Protein AF-A0A7V4S3J0-F1 (afdb_monomer_lite)

Structure (mmCIF, N/CA/C/O backbone):
data_AF-A0A7V4S3J0-F1
#
_entry.id   AF-A0A7V4S3J0-F1
#
loop_
_atom_site.group_PDB
_atom_site.id
_atom_site.type_symbol
_atom_site.label_atom_id
_atom_site.label_alt_id
_atom_site.label_comp_id
_atom_site.label_asym_id
_atom_site.label_entity_id
_atom_site.label_seq_id
_atom_site.pdbx_PDB_ins_code
_atom_site.Cartn_x
_atom_site.Cartn_y
_atom_site.Cartn_z
_atom_site.occupancy
_atom_site.B_iso_or_equiv
_atom_site.auth_seq_id
_atom_site.auth_comp_id
_atom_site.auth_asym_id
_atom_site.auth_atom_id
_atom_site.pdbx_PDB_model_num
ATOM 1 N N . MET A 1 1 ? 5.237 -5.487 11.014 1.00 63.25 1 MET A N 1
ATOM 2 C CA . MET A 1 1 ? 3.991 -4.753 11.326 1.00 63.25 1 MET A CA 1
ATOM 3 C C . MET A 1 1 ? 2.969 -5.061 10.235 1.00 63.25 1 MET A C 1
ATOM 5 O O . MET A 1 1 ? 3.387 -5.285 9.105 1.00 63.25 1 MET A O 1
ATOM 9 N N . LYS A 1 2 ? 1.680 -5.186 10.562 1.00 82.31 2 LYS A N 1
ATOM 10 C CA . LYS A 1 2 ? 0.609 -5.602 9.635 1.00 82.31 2 LYS A CA 1
ATOM 11 C C . LYS A 1 2 ? -0.456 -4.503 9.594 1.00 82.31 2 LYS A C 1
ATOM 13 O O . LYS A 1 2 ? -0.663 -3.856 10.617 1.00 82.31 2 LYS A O 1
ATOM 18 N N . LEU A 1 3 ? -1.105 -4.306 8.446 1.00 90.38 3 LEU A N 1
ATOM 19 C CA . LEU A 1 3 ? -2.289 -3.444 8.355 1.00 90.38 3 LEU A CA 1
ATOM 20 C C . LEU A 1 3 ? -3.381 -3.972 9.293 1.00 90.38 3 LEU A C 1
ATOM 22 O O . LEU A 1 3 ? -3.546 -5.192 9.417 1.00 90.38 3 LEU A O 1
ATOM 26 N N . LYS A 1 4 ? -4.101 -3.069 9.963 1.00 88.50 4 LYS A N 1
ATOM 27 C CA . LYS A 1 4 ? -5.171 -3.437 10.904 1.00 88.50 4 LYS A CA 1
ATOM 28 C C . LYS A 1 4 ? -6.378 -3.998 10.164 1.00 88.50 4 LYS A C 1
ATOM 30 O O . LYS A 1 4 ? -6.973 -4.973 10.612 1.00 88.50 4 LYS A O 1
ATOM 35 N N . ASN A 1 5 ? -6.684 -3.411 9.011 1.00 89.00 5 ASN A N 1
ATOM 36 C CA . ASN A 1 5 ? -7.803 -3.799 8.166 1.00 89.00 5 ASN A CA 1
ATOM 37 C C . ASN A 1 5 ? -7.320 -4.590 6.948 1.00 89.00 5 ASN A C 1
ATOM 39 O O . ASN A 1 5 ? -6.229 -4.362 6.423 1.00 89.00 5 ASN A O 1
ATOM 43 N N . LYS A 1 6 ? -8.149 -5.538 6.504 1.00 89.81 6 LYS A N 1
ATOM 44 C CA . LYS A 1 6 ? -7.908 -6.308 5.278 1.00 89.81 6 LYS A CA 1
ATOM 45 C C . LYS A 1 6 ? -8.130 -5.446 4.033 1.00 89.81 6 LYS A C 1
ATOM 47 O O . LYS A 1 6 ? -7.334 -5.520 3.100 1.00 89.81 6 LYS A O 1
ATOM 52 N N . ASP A 1 7 ? -9.209 -4.670 4.033 1.00 92.94 7 ASP A N 1
ATOM 53 C CA . ASP A 1 7 ? -9.663 -3.900 2.880 1.00 92.94 7 ASP A CA 1
ATOM 54 C C . ASP A 1 7 ? -9.254 -2.427 3.030 1.00 92.94 7 ASP A C 1
ATOM 56 O O . ASP A 1 7 ? -9.332 -1.851 4.117 1.00 92.94 7 ASP A O 1
ATOM 60 N N . LEU A 1 8 ? -8.799 -1.820 1.931 1.00 93.19 8 LEU A N 1
ATOM 61 C CA . LEU A 1 8 ? -8.344 -0.431 1.881 1.00 93.19 8 LEU A CA 1
ATOM 62 C C . LEU A 1 8 ? -9.381 0.415 1.134 1.00 93.19 8 LEU A C 1
ATOM 64 O O . LEU A 1 8 ? -9.295 0.576 -0.080 1.00 93.19 8 LEU A O 1
ATOM 68 N N . LEU A 1 9 ? -10.382 0.912 1.864 1.00 93.38 9 LEU A N 1
ATOM 69 C CA . LEU A 1 9 ? -11.530 1.630 1.287 1.00 93.38 9 LEU A CA 1
ATOM 70 C C . LEU A 1 9 ? -11.338 3.154 1.215 1.00 93.38 9 LEU A C 1
ATOM 72 O O . LEU A 1 9 ? -12.060 3.832 0.493 1.00 93.38 9 LEU A O 1
ATOM 76 N N . GLY A 1 10 ? -10.372 3.703 1.954 1.00 92.44 10 GLY A N 1
ATOM 77 C CA . GLY A 1 10 ? -10.114 5.140 2.004 1.00 92.44 10 GLY A CA 1
ATOM 78 C C . GLY A 1 10 ? -9.075 5.512 3.059 1.00 92.44 10 GLY A C 1
ATOM 79 O O . GLY A 1 10 ? -8.593 4.655 3.799 1.00 92.44 10 GLY A O 1
ATOM 80 N N . LEU A 1 11 ? -8.727 6.800 3.120 1.00 94.44 11 LEU A N 1
ATOM 81 C CA . LEU A 1 11 ? -7.727 7.324 4.059 1.00 94.44 11 LEU A CA 1
ATOM 82 C C . LEU A 1 11 ? -8.291 7.617 5.455 1.00 94.44 11 LEU A C 1
ATOM 84 O O . LEU A 1 11 ? -7.526 7.632 6.412 1.00 94.44 11 LEU A O 1
ATOM 88 N N . GLU A 1 12 ? -9.605 7.826 5.578 1.00 93.69 12 GLU A N 1
ATOM 89 C CA . GLU A 1 12 ? -10.277 8.202 6.834 1.00 93.69 12 GLU A CA 1
ATOM 90 C C . GLU A 1 12 ? -9.976 7.234 7.989 1.00 93.69 12 GLU A C 1
ATOM 92 O O . GLU A 1 12 ? -9.807 7.652 9.131 1.00 93.69 12 GLU A O 1
ATOM 97 N N . TYR A 1 13 ? -9.842 5.941 7.682 1.00 89.94 13 TYR A N 1
ATOM 98 C CA . TYR A 1 13 ? -9.635 4.882 8.673 1.00 89.94 13 TYR A CA 1
ATOM 99 C C . TYR A 1 13 ? -8.170 4.460 8.839 1.00 89.94 13 TYR A C 1
ATOM 101 O O . TYR A 1 13 ? -7.893 3.488 9.545 1.00 89.94 13 TYR A O 1
ATOM 109 N N . LEU A 1 14 ? -7.227 5.141 8.180 1.00 94.19 14 LEU A N 1
ATOM 110 C CA . LEU A 1 14 ? -5.808 4.818 8.289 1.00 94.19 14 LEU A C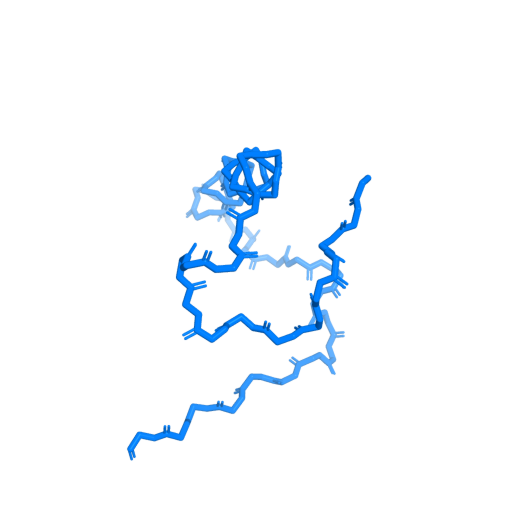A 1
ATOM 111 C C . LEU A 1 14 ? -5.158 5.586 9.432 1.00 94.19 14 LEU A C 1
ATOM 113 O O . LEU A 1 14 ? -5.200 6.814 9.497 1.00 94.19 14 LEU A O 1
ATOM 117 N N . SER A 1 15 ? -4.469 4.854 10.304 1.00 94.00 15 SER A N 1
ATOM 118 C CA . SER A 1 15 ? -3.580 5.483 11.276 1.00 94.00 15 SER A CA 1
ATOM 119 C C . SER A 1 15 ? -2.280 5.959 10.620 1.00 94.00 15 SER A C 1
ATOM 121 O O . SER A 1 15 ? -1.834 5.416 9.606 1.00 94.00 15 SER A O 1
ATOM 123 N N . LYS A 1 16 ? -1.627 6.956 11.231 1.00 95.38 16 LYS A N 1
ATOM 124 C CA . LYS A 1 16 ? -0.327 7.478 10.777 1.00 95.38 16 LYS A CA 1
ATOM 125 C C . LYS A 1 16 ? 0.703 6.363 10.560 1.00 95.38 16 LYS A C 1
ATOM 127 O O . LYS A 1 16 ? 1.408 6.373 9.555 1.00 95.38 16 LYS A O 1
ATOM 132 N N . ASP A 1 17 ? 0.760 5.391 11.466 1.00 95.25 17 ASP A N 1
ATOM 133 C CA . ASP A 1 17 ? 1.739 4.305 11.389 1.00 95.25 17 ASP A CA 1
ATOM 134 C C . ASP A 1 17 ? 1.456 3.341 10.227 1.00 95.25 17 ASP A C 1
ATOM 136 O O . ASP A 1 17 ? 2.384 2.796 9.633 1.00 95.25 17 ASP A O 1
ATOM 140 N N . GLU A 1 18 ? 0.186 3.139 9.861 1.00 95.00 18 GLU A N 1
ATOM 141 C CA . GLU A 1 18 ? -0.181 2.341 8.684 1.00 95.00 18 GLU A CA 1
ATOM 142 C C . GLU A 1 18 ? 0.187 3.058 7.388 1.00 95.00 18 GLU A C 1
ATOM 144 O O . GLU A 1 18 ? 0.704 2.428 6.466 1.00 95.00 18 GLU A O 1
ATOM 149 N N . ILE A 1 19 ? -0.010 4.378 7.333 1.00 95.25 19 ILE A N 1
ATOM 150 C CA . ILE A 1 19 ? 0.450 5.199 6.207 1.00 95.25 19 ILE A CA 1
ATOM 151 C C . ILE A 1 19 ? 1.972 5.090 6.084 1.00 95.25 19 ILE A C 1
ATOM 153 O O .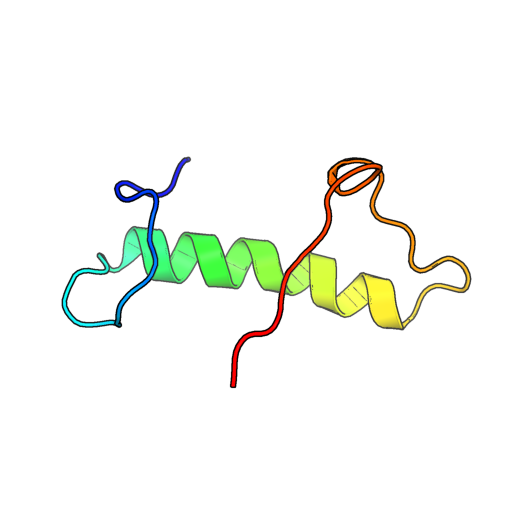 ILE A 1 19 ? 2.480 4.819 4.996 1.00 95.25 19 ILE A O 1
ATOM 157 N N . GLN A 1 20 ? 2.698 5.227 7.196 1.00 96.38 20 GLN A N 1
ATOM 158 C CA . GLN A 1 20 ? 4.153 5.093 7.199 1.00 96.38 20 GLN A CA 1
ATOM 159 C C . GLN A 1 20 ? 4.589 3.699 6.730 1.00 96.38 20 GLN A C 1
ATOM 161 O O . GLN A 1 20 ? 5.455 3.592 5.867 1.00 96.38 20 GLN A O 1
ATOM 166 N N . LEU A 1 21 ? 3.925 2.638 7.197 1.00 95.19 21 LEU A N 1
ATOM 167 C CA . LEU A 1 21 ? 4.189 1.266 6.760 1.00 95.19 21 LEU A CA 1
ATOM 168 C C . LEU A 1 21 ? 4.008 1.091 5.242 1.00 95.19 21 LEU A C 1
ATOM 170 O O . LEU A 1 21 ? 4.828 0.430 4.598 1.00 95.19 21 LEU A O 1
ATOM 174 N N . ILE A 1 22 ? 2.953 1.670 4.658 1.00 94.44 22 ILE A N 1
ATOM 175 C CA . ILE A 1 22 ? 2.713 1.636 3.206 1.00 94.44 22 ILE A CA 1
ATOM 176 C C . ILE A 1 22 ? 3.849 2.352 2.464 1.00 94.44 22 ILE A C 1
ATOM 178 O O . ILE A 1 22 ? 4.393 1.800 1.503 1.00 94.44 22 ILE A O 1
ATOM 182 N N . LEU A 1 23 ? 4.238 3.547 2.918 1.00 95.56 23 LEU A N 1
ATOM 183 C CA . LEU A 1 23 ? 5.308 4.337 2.302 1.00 95.56 23 LEU A CA 1
ATOM 184 C C . LEU A 1 23 ? 6.662 3.620 2.376 1.00 95.56 23 LEU A C 1
ATOM 186 O O . LEU A 1 23 ? 7.339 3.481 1.353 1.00 95.56 23 LEU A O 1
ATOM 190 N N . ASP A 1 24 ? 7.016 3.089 3.544 1.00 95.25 24 ASP A N 1
ATOM 191 C CA . ASP A 1 24 ? 8.260 2.347 3.763 1.00 95.25 24 ASP A CA 1
ATOM 192 C C . ASP A 1 24 ? 8.324 1.092 2.884 1.00 95.25 24 ASP A C 1
ATOM 194 O O . ASP A 1 24 ? 9.380 0.745 2.349 1.00 95.25 24 ASP A O 1
ATOM 198 N N . THR A 1 25 ? 7.178 0.439 2.663 1.00 92.38 25 THR A N 1
ATOM 199 C CA . THR A 1 25 ? 7.067 -0.723 1.767 1.00 92.38 25 THR A CA 1
ATOM 200 C C . THR A 1 25 ? 7.179 -0.326 0.288 1.00 92.38 25 THR A C 1
ATOM 202 O O . THR A 1 25 ? 7.745 -1.074 -0.516 1.00 92.38 25 THR A O 1
ATOM 205 N N . ALA A 1 26 ? 6.689 0.855 -0.099 1.00 93.94 26 ALA A N 1
ATOM 206 C CA . ALA A 1 26 ? 6.701 1.329 -1.484 1.00 93.94 26 ALA A CA 1
ATOM 207 C C . ALA A 1 26 ? 8.108 1.709 -1.988 1.00 93.94 26 ALA A C 1
ATOM 209 O O . ALA A 1 26 ? 8.437 1.473 -3.156 1.00 93.94 26 ALA A O 1
ATOM 210 N N . VAL A 1 27 ? 8.969 2.255 -1.121 1.00 92.25 27 VAL A N 1
ATOM 211 C CA . VAL A 1 27 ? 10.341 2.682 -1.470 1.00 92.25 27 VAL A CA 1
ATOM 212 C C . VAL A 1 27 ? 11.178 1.572 -2.135 1.00 92.25 27 VAL A C 1
ATOM 214 O O . VAL A 1 27 ? 11.699 1.801 -3.234 1.00 92.25 27 VAL A O 1
ATOM 217 N N . PRO A 1 28 ? 11.341 0.368 -1.550 1.00 88.19 28 PRO A N 1
ATOM 218 C CA . PRO A 1 28 ? 12.088 -0.709 -2.196 1.00 88.19 28 PRO A CA 1
ATOM 219 C C . PRO A 1 28 ? 11.383 -1.242 -3.450 1.00 88.19 28 PRO A C 1
ATOM 221 O O . PRO A 1 28 ? 12.063 -1.620 -4.405 1.00 88.19 28 PRO A O 1
ATOM 224 N N . PHE A 1 29 ? 10.045 -1.215 -3.498 1.00 89.12 29 PHE A N 1
ATOM 225 C CA . PHE A 1 29 ? 9.278 -1.603 -4.686 1.00 89.12 29 PHE A CA 1
ATOM 226 C C . PHE A 1 29 ? 9.572 -0.698 -5.884 1.00 89.12 29 PHE A C 1
ATOM 228 O O . PHE A 1 29 ? 9.722 -1.194 -7.001 1.00 89.12 29 PHE A O 1
ATOM 235 N N . LYS A 1 30 ? 9.771 0.608 -5.665 1.00 89.38 30 LYS A N 1
ATOM 236 C CA . LYS A 1 30 ? 10.178 1.544 -6.726 1.00 89.38 30 LYS A CA 1
ATOM 237 C C . LYS A 1 30 ? 11.478 1.108 -7.414 1.00 89.38 30 LYS A C 1
ATOM 239 O O . LYS A 1 30 ? 11.601 1.220 -8.632 1.00 89.38 30 LYS A O 1
ATOM 244 N N . LYS A 1 31 ? 12.429 0.544 -6.660 1.00 86.50 31 LYS A N 1
ATOM 245 C CA . LYS A 1 31 ? 13.706 0.037 -7.197 1.00 86.50 31 LYS A CA 1
ATOM 246 C C . LYS A 1 31 ? 13.549 -1.235 -8.036 1.00 86.50 31 LYS A C 1
ATOM 248 O O . LYS A 1 31 ? 14.480 -1.598 -8.745 1.00 86.50 31 LYS A O 1
ATOM 253 N N . LEU A 1 32 ? 12.411 -1.933 -7.990 1.00 87.06 32 LEU A N 1
ATOM 254 C CA . LEU A 1 32 ? 12.179 -3.086 -8.867 1.00 87.06 32 LEU A CA 1
ATOM 255 C C . LEU A 1 32 ? 12.040 -2.662 -10.327 1.00 87.06 32 LEU A C 1
ATOM 257 O O . LEU A 1 32 ? 12.461 -3.401 -11.211 1.00 87.06 32 LEU A O 1
ATOM 261 N N . PHE A 1 33 ? 11.508 -1.466 -10.588 1.00 84.12 33 PHE A N 1
ATOM 262 C CA . PHE A 1 33 ? 11.314 -0.979 -11.952 1.00 84.12 33 PHE A CA 1
ATOM 263 C C . PHE A 1 33 ? 12.626 -0.707 -12.696 1.00 84.12 33 PHE A C 1
ATOM 265 O O . PHE A 1 33 ? 12.613 -0.711 -13.926 1.00 84.12 33 PHE A O 1
ATOM 272 N N . THR A 1 34 ? 13.744 -0.535 -11.981 1.00 87.25 34 THR A N 1
ATOM 273 C CA . THR A 1 34 ? 15.079 -0.325 -12.564 1.00 87.25 34 THR A CA 1
ATOM 274 C C . THR A 1 34 ? 15.864 -1.623 -12.779 1.00 87.25 34 THR A C 1
ATOM 276 O O . THR A 1 34 ? 16.948 -1.593 -13.355 1.00 87.25 34 THR A O 1
ATOM 279 N N . ARG A 1 35 ? 15.346 -2.774 -12.331 1.00 87.38 35 ARG A N 1
ATOM 280 C CA . ARG A 1 35 ? 16.007 -4.078 -12.493 1.00 87.38 35 ARG A CA 1
ATOM 281 C C . ARG A 1 35 ? 15.638 -4.715 -13.830 1.00 87.38 35 ARG A C 1
ATOM 283 O O . ARG A 1 35 ? 14.508 -4.588 -14.298 1.00 87.38 35 ARG A O 1
ATOM 290 N N . SER A 1 36 ? 16.572 -5.485 -14.390 1.00 84.00 36 SER A N 1
ATOM 291 C CA . SER A 1 36 ? 16.344 -6.308 -15.588 1.00 84.00 36 SER A CA 1
ATOM 292 C C . SER A 1 36 ? 15.255 -7.364 -15.371 1.00 84.00 36 SER A C 1
ATOM 294 O O . SER A 1 36 ? 14.491 -7.673 -16.281 1.00 84.00 36 SER A O 1
ATOM 296 N N . ILE A 1 37 ? 15.133 -7.879 -14.143 1.00 81.88 37 ILE A N 1
ATOM 297 C CA . ILE A 1 37 ? 14.112 -8.852 -13.753 1.00 81.88 37 ILE A CA 1
ATOM 298 C C . ILE A 1 37 ? 13.168 -8.213 -12.731 1.00 81.88 37 ILE A C 1
ATOM 300 O O . ILE A 1 37 ? 13.496 -8.067 -11.553 1.00 81.88 37 ILE A O 1
ATOM 304 N N . LYS A 1 38 ? 11.955 -7.882 -13.181 1.00 82.00 38 LYS A N 1
ATOM 305 C CA . LYS A 1 38 ? 10.883 -7.258 -12.383 1.00 82.00 38 LYS A CA 1
ATOM 306 C C . LYS A 1 38 ? 9.973 -8.298 -11.714 1.00 82.00 38 LYS A C 1
ATOM 308 O O . LYS A 1 38 ? 8.753 -8.200 -11.783 1.00 82.00 38 LYS A O 1
ATOM 313 N N . LYS A 1 39 ? 10.548 -9.353 -11.126 1.00 82.56 39 LYS A N 1
ATOM 314 C CA . LYS A 1 39 ? 9.775 -10.428 -10.474 1.00 82.56 39 LYS A CA 1
ATOM 315 C C . LYS A 1 39 ? 9.815 -10.276 -8.959 1.00 82.56 39 LYS A C 1
ATOM 317 O O . LYS A 1 39 ? 10.889 -10.135 -8.381 1.00 82.56 39 LYS A O 1
ATOM 322 N N . VAL A 1 40 ? 8.650 -10.381 -8.324 1.00 87.12 40 VAL A N 1
ATOM 323 C CA . VAL A 1 40 ? 8.508 -10.406 -6.863 1.00 87.12 40 VAL A CA 1
ATOM 324 C C . VAL A 1 40 ? 8.033 -11.801 -6.448 1.00 87.12 40 VAL A C 1
ATOM 326 O O . VAL A 1 40 ? 6.881 -12.142 -6.718 1.00 87.12 40 VAL A O 1
ATOM 329 N N . PRO A 1 41 ? 8.887 -12.635 -5.818 1.00 88.38 41 PRO A N 1
ATOM 330 C CA . PRO A 1 41 ? 8.532 -14.014 -5.476 1.00 88.38 41 PRO A CA 1
ATOM 331 C C . PRO A 1 41 ? 7.271 -14.140 -4.615 1.00 88.38 41 PRO A C 1
ATOM 333 O O . PRO A 1 41 ? 6.495 -15.068 -4.814 1.00 88.38 41 PRO A O 1
ATOM 336 N N . THR A 1 42 ? 7.030 -13.181 -3.716 1.00 89.62 42 THR A N 1
ATOM 337 C CA . THR A 1 42 ? 5.880 -13.182 -2.797 1.00 89.62 42 THR A CA 1
ATOM 338 C C . THR A 1 42 ? 4.529 -12.990 -3.492 1.00 89.62 42 THR A C 1
ATOM 340 O O . THR A 1 42 ? 3.503 -13.338 -2.915 1.00 89.62 42 THR A O 1
ATOM 343 N N . LEU A 1 43 ? 4.513 -12.478 -4.728 1.00 91.19 43 LEU A N 1
ATOM 344 C CA . LEU A 1 43 ? 3.296 -12.296 -5.528 1.00 91.19 43 LEU A CA 1
ATOM 345 C C . LEU A 1 43 ? 3.068 -13.433 -6.537 1.00 91.19 43 LEU A C 1
ATOM 347 O O . LEU A 1 43 ? 2.093 -13.407 -7.286 1.00 91.19 43 LEU A O 1
ATOM 351 N N . ARG A 1 44 ? 3.946 -14.445 -6.588 1.00 91.31 44 ARG A N 1
ATOM 352 C CA . ARG A 1 44 ? 3.789 -15.571 -7.519 1.00 91.31 44 ARG A CA 1
ATOM 353 C C . ARG A 1 44 ? 2.487 -16.326 -7.225 1.00 91.31 44 ARG A C 1
ATOM 355 O O . ARG A 1 44 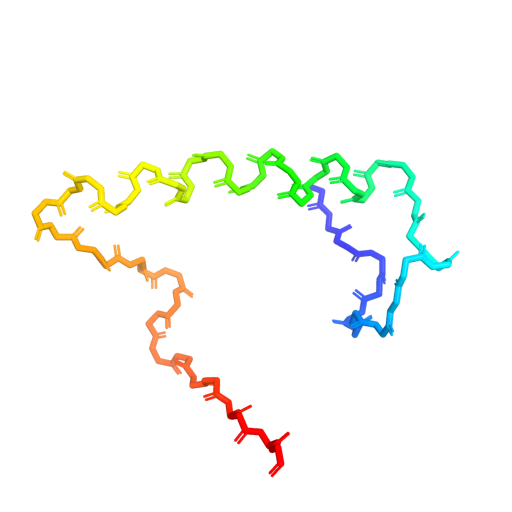? 2.217 -16.683 -6.083 1.00 91.31 44 ARG A O 1
ATOM 362 N N . GLY A 1 45 ? 1.700 -1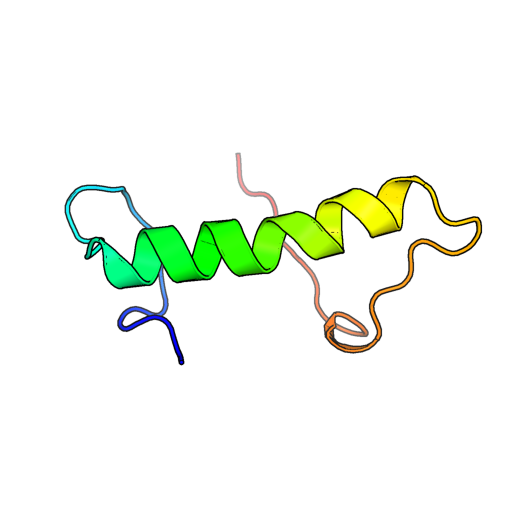6.580 -8.271 1.00 95.06 45 GLY A N 1
ATOM 363 C CA . GLY A 1 45 ? 0.411 -17.272 -8.159 1.00 95.06 45 GLY A CA 1
ATOM 364 C C . GLY A 1 45 ? -0.722 -16.412 -7.588 1.00 95.06 45 GLY A C 1
ATOM 365 O O . GLY A 1 45 ? -1.790 -16.943 -7.297 1.00 95.06 45 GLY A O 1
ATOM 366 N N . LYS A 1 46 ? -0.510 -15.101 -7.406 1.00 93.94 46 LYS A N 1
ATOM 367 C CA . LYS A 1 46 ? -1.567 -14.146 -7.057 1.00 93.94 46 LYS A CA 1
ATOM 368 C C . LYS A 1 46 ? -2.067 -13.447 -8.321 1.00 93.94 46 LYS A C 1
ATOM 370 O O . LYS A 1 46 ? -1.262 -13.004 -9.135 1.00 93.94 46 LYS A O 1
ATOM 375 N N . THR A 1 47 ? -3.384 -13.312 -8.438 1.00 95.06 47 THR A N 1
ATOM 376 C CA . THR A 1 47 ? -4.050 -12.568 -9.515 1.00 95.06 47 THR A CA 1
ATOM 377 C C . THR A 1 47 ? -4.751 -11.356 -8.919 1.00 95.06 47 THR A C 1
ATOM 379 O O . THR A 1 47 ? -5.419 -11.476 -7.893 1.00 95.06 47 THR A O 1
ATOM 382 N N . VAL A 1 48 ? -4.599 -10.197 -9.558 1.00 94.19 48 VAL A N 1
ATOM 383 C CA . VAL A 1 48 ? -5.344 -8.976 -9.226 1.00 94.19 48 VAL A CA 1
ATOM 384 C C . VAL A 1 48 ? -6.434 -8.804 -10.276 1.00 94.19 48 VAL A C 1
ATOM 386 O O . VAL A 1 48 ? -6.137 -8.800 -11.468 1.00 94.19 48 VAL A O 1
ATOM 389 N N . VAL A 1 49 ? -7.684 -8.686 -9.835 1.00 97.00 49 VAL A N 1
ATOM 390 C CA . VAL A 1 49 ? -8.833 -8.439 -10.713 1.00 97.00 49 VAL A CA 1
ATOM 391 C C . VAL A 1 49 ? -9.125 -6.943 -10.696 1.00 97.00 49 VAL A C 1
ATOM 393 O O . VAL A 1 49 ? -9.326 -6.369 -9.629 1.00 97.00 49 VAL A O 1
ATOM 396 N N . LEU A 1 50 ? -9.125 -6.317 -11.872 1.00 95.69 50 LEU A N 1
ATOM 397 C CA . LEU A 1 50 ? -9.519 -4.923 -12.054 1.00 95.69 50 LEU A CA 1
ATOM 398 C C . LEU A 1 50 ? -10.986 -4.896 -12.507 1.00 95.69 50 LEU A C 1
ATOM 400 O O . LEU A 1 50 ? -11.289 -5.358 -13.603 1.00 95.69 50 LEU A O 1
ATOM 404 N N . LEU A 1 51 ? -11.877 -4.390 -11.651 1.00 95.38 51 LEU A N 1
ATOM 405 C CA . LEU A 1 51 ? -13.310 -4.217 -11.915 1.00 95.38 51 LEU A CA 1
ATOM 406 C C . LEU A 1 51 ? -13.588 -2.712 -11.956 1.00 95.38 51 LEU A C 1
ATOM 408 O O . LEU A 1 51 ? -13.522 -2.061 -10.914 1.00 95.38 51 LEU A O 1
ATOM 412 N N . PHE A 1 52 ? -13.815 -2.182 -13.155 1.00 89.88 52 PHE 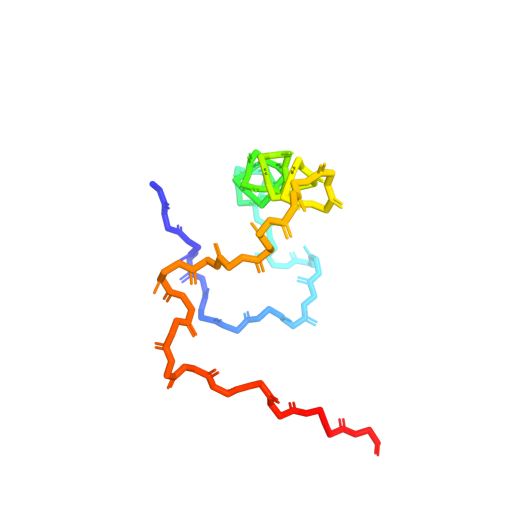A N 1
ATOM 413 C CA . PHE A 1 52 ? -14.029 -0.763 -13.438 1.00 89.88 52 PHE A CA 1
ATOM 414 C C . PHE A 1 52 ? -15.281 -0.597 -14.290 1.00 89.88 52 PHE A C 1
ATOM 416 O O . PHE A 1 52 ? -15.490 -1.465 -15.170 1.00 89.88 52 PHE A O 1
#

Radius of gyration: 13.69 Å; chains: 1; bounding box: 30×26×27 Å

pLDDT: mean 90.6, std 5.63, range [63.25, 97.0]

Foldseek 3Di:
DDDPDPDCPDDPPDDPVNVVVVVVVVVVLVVLVVDPDNDDPVCPPPDDDDDD

Secondary structure (DSSP, 8-state):
---S-SS---STT--HHHHHHHHHHHHHHHGGGGSS-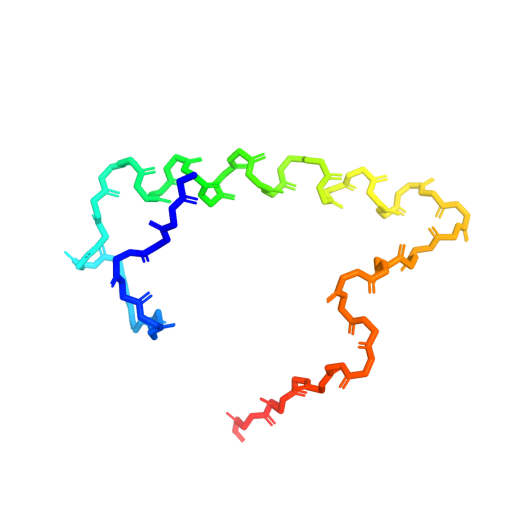---GGGTT-------

Sequence (52 aa):
MKLKNKDLLGLEYLSKDEIQLILDTAVPFKKLFTRSIKKVPTLRGKTVVLLF